Protein AF-A0A9Q1C3Z5-F1 (afdb_monomer)

Solvent-accessible surface area (backbone atoms only — not comparable to full-atom values): 5203 Å² total; per-residue (Å²): 106,76,56,62,78,66,67,50,50,60,49,56,49,10,46,51,52,60,72,69,42,57,72,76,60,36,54,52,57,74,78,40,56,78,72,48,53,44,32,38,68,56,47,52,51,54,47,43,58,74,71,25,68,75,56,48,49,57,53,51,52,52,51,59,71,70,56,75,88,55,100,84,64,58,66,70,58,52,55,48,50,65,68,62,71,70,129

Organism: Holothuria leucospilota (NCBI:txid206669)

Mean predicted aligned error: 12.81 Å

pLDDT: mean 71.3, std 8.31, range [44.75, 84.06]

Secondary structure (DSSP, 8-state):
-HHHHTT--HHHHHHHHHHH--HHHHHHHHHS-TTGGG-HHHHHHHHHHHHSHHHHHHHHHHHHHH-PPPTT--HHHHHHHHHH---

Radius of gyration: 18.58 Å; Cα contacts (8 Å, |Δi|>4): 39; chains: 1; bounding box: 46×20×50 Å

Structure (mmCIF, N/CA/C/O backbone):
data_AF-A0A9Q1C3Z5-F1
#
_entry.id   AF-A0A9Q1C3Z5-F1
#
loop_
_atom_site.group_PDB
_atom_site.id
_atom_site.type_symbol
_atom_site.label_atom_id
_atom_site.label_alt_id
_atom_site.label_comp_id
_atom_site.label_asym_id
_atom_site.label_entity_id
_atom_site.label_seq_id
_atom_site.pdbx_PDB_ins_code
_atom_site.Cartn_x
_atom_site.Cartn_y
_atom_site.Cartn_z
_atom_site.occupancy
_atom_site.B_iso_or_equiv
_atom_site.auth_seq_id
_atom_site.auth_comp_id
_atom_site.auth_asym_id
_atom_site.auth_atom_id
_atom_site.pdbx_PDB_model_num
ATOM 1 N N . MET A 1 1 ? 14.441 1.109 -1.659 1.00 55.44 1 MET A N 1
ATOM 2 C CA . MET A 1 1 ? 15.603 0.196 -1.550 1.00 55.44 1 MET A CA 1
ATOM 3 C C . MET A 1 1 ? 15.672 -0.890 -2.621 1.00 55.44 1 MET A C 1
ATOM 5 O O . MET A 1 1 ? 16.440 -0.685 -3.545 1.00 55.44 1 MET A O 1
ATOM 9 N N . ILE A 1 2 ? 14.907 -1.998 -2.597 1.00 71.69 2 ILE A N 1
ATOM 10 C CA . ILE A 1 2 ? 15.108 -3.114 -3.569 1.00 71.69 2 ILE A CA 1
ATOM 11 C C . ILE A 1 2 ? 14.969 -2.666 -5.039 1.00 71.69 2 ILE A C 1
ATOM 13 O O . ILE A 1 2 ? 15.793 -3.016 -5.880 1.00 71.69 2 ILE A O 1
ATOM 17 N N . ALA A 1 3 ? 13.966 -1.842 -5.350 1.00 72.19 3 ALA A N 1
ATOM 18 C CA . ALA A 1 3 ? 13.740 -1.338 -6.707 1.00 72.19 3 ALA A CA 1
ATOM 19 C C . ALA A 1 3 ? 14.789 -0.309 -7.177 1.00 72.19 3 ALA A C 1
ATOM 21 O O . ALA A 1 3 ? 15.011 -0.157 -8.375 1.00 72.19 3 ALA A O 1
ATOM 22 N N . GLU A 1 4 ? 15.422 0.413 -6.251 1.00 72.50 4 GLU A N 1
ATOM 23 C CA . GLU A 1 4 ? 16.475 1.394 -6.558 1.00 72.50 4 GLU A CA 1
ATOM 24 C C . GLU A 1 4 ? 17.814 0.694 -6.767 1.00 72.50 4 GLU A C 1
ATOM 26 O O . GLU A 1 4 ? 18.505 0.980 -7.741 1.00 72.50 4 GLU A O 1
ATOM 31 N N . LEU A 1 5 ? 18.121 -0.291 -5.916 1.00 79.00 5 LEU A N 1
ATOM 32 C CA . LEU A 1 5 ? 19.326 -1.113 -6.004 1.00 79.00 5 LEU A CA 1
ATOM 33 C C . LEU A 1 5 ? 19.412 -1.846 -7.352 1.00 79.00 5 LEU A C 1
ATOM 35 O O . LEU A 1 5 ? 20.476 -1.934 -7.952 1.00 79.00 5 LEU A O 1
ATOM 39 N N . ASN A 1 6 ? 18.266 -2.314 -7.855 1.00 79.75 6 ASN A N 1
ATOM 40 C CA . ASN A 1 6 ? 18.169 -3.039 -9.120 1.00 79.75 6 ASN A CA 1
ATOM 41 C C . ASN A 1 6 ? 17.835 -2.151 -10.333 1.00 79.75 6 ASN A C 1
ATOM 43 O O . ASN A 1 6 ? 17.530 -2.678 -11.402 1.00 79.75 6 ASN A O 1
ATOM 47 N N . ARG A 1 7 ? 17.833 -0.816 -10.183 1.00 83.00 7 ARG A N 1
ATOM 48 C CA . ARG A 1 7 ? 17.475 0.142 -11.252 1.00 83.00 7 ARG A CA 1
ATOM 49 C C . ARG A 1 7 ? 16.163 -0.211 -11.970 1.00 83.00 7 ARG A C 1
ATOM 51 O O . ARG A 1 7 ? 16.047 -0.092 -13.187 1.00 83.00 7 ARG A O 1
ATOM 58 N N . TRP A 1 8 ? 15.163 -0.673 -11.221 1.00 84.06 8 TRP A N 1
ATOM 59 C CA . TRP A 1 8 ? 13.898 -1.106 -11.805 1.00 84.06 8 TRP A CA 1
ATOM 60 C C . TRP A 1 8 ? 13.159 0.061 -12.449 1.00 84.06 8 TRP A C 1
ATOM 62 O O . TRP A 1 8 ? 12.882 1.070 -11.787 1.00 84.06 8 TRP A O 1
ATOM 72 N N . THR A 1 9 ? 12.778 -0.135 -13.712 1.00 84.00 9 THR A N 1
ATOM 73 C CA . THR A 1 9 ? 11.845 0.728 -14.436 1.00 84.00 9 THR A CA 1
ATOM 74 C C . THR A 1 9 ? 10.479 0.731 -13.748 1.00 84.00 9 THR A C 1
ATOM 76 O O . THR A 1 9 ? 10.162 -0.145 -12.935 1.00 84.00 9 THR A O 1
ATOM 79 N N . GLN A 1 10 ? 9.638 1.713 -14.073 1.00 79.88 10 GLN A N 1
ATOM 80 C CA . GLN A 1 10 ? 8.277 1.772 -13.530 1.00 79.88 10 GLN A CA 1
ATOM 81 C C . GLN A 1 10 ? 7.461 0.516 -13.858 1.00 79.88 10 GLN A C 1
ATOM 83 O O . GLN A 1 10 ? 6.680 0.055 -13.029 1.00 79.88 10 GLN A O 1
ATOM 88 N N . GLU A 1 11 ? 7.696 -0.086 -15.020 1.00 78.88 11 GLU A N 1
ATOM 89 C CA . GLU A 1 11 ? 7.049 -1.329 -15.442 1.00 78.88 11 GLU A CA 1
ATOM 90 C C . GLU A 1 11 ? 7.494 -2.518 -14.585 1.00 78.88 11 GLU A C 1
ATOM 92 O O . GLU A 1 11 ? 6.650 -3.281 -14.118 1.00 78.88 11 GLU A O 1
ATOM 97 N N . ASN A 1 12 ? 8.794 -2.632 -14.283 1.00 81.75 12 ASN A N 1
ATOM 98 C CA . ASN A 1 12 ? 9.315 -3.674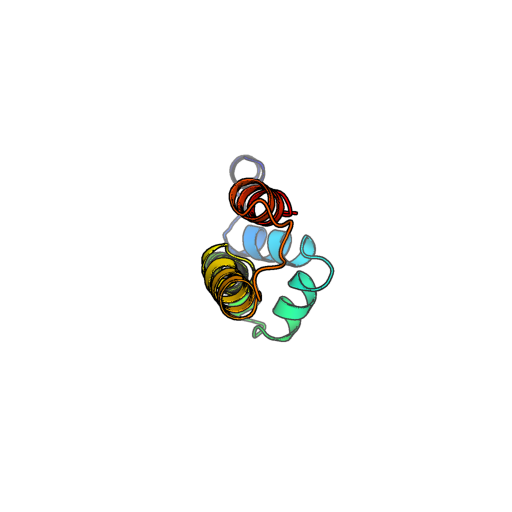 -13.392 1.00 81.75 12 ASN A CA 1
ATOM 99 C C . ASN A 1 12 ? 8.730 -3.543 -11.980 1.00 81.75 12 ASN A C 1
ATOM 101 O O . ASN A 1 12 ? 8.346 -4.537 -11.366 1.00 81.75 12 ASN A O 1
ATOM 105 N N . ARG A 1 13 ? 8.599 -2.309 -11.477 1.00 82.81 13 ARG A N 1
ATOM 106 C CA . ARG A 1 13 ? 7.964 -2.029 -10.179 1.00 82.81 13 ARG A CA 1
ATOM 107 C C . ARG A 1 13 ? 6.480 -2.387 -10.186 1.00 82.81 13 ARG A C 1
ATOM 109 O O . ARG A 1 13 ? 6.003 -2.981 -9.222 1.00 82.81 13 ARG A O 1
ATOM 116 N N . ALA A 1 14 ? 5.759 -2.051 -11.256 1.00 80.75 14 ALA A N 1
ATOM 117 C CA . ALA A 1 14 ? 4.341 -2.368 -11.414 1.00 80.75 14 ALA A CA 1
ATOM 118 C C . ALA A 1 14 ? 4.099 -3.879 -11.466 1.00 80.75 14 ALA A C 1
ATOM 120 O O . ALA A 1 14 ? 3.230 -4.389 -10.762 1.00 80.75 14 ALA A O 1
ATOM 121 N N . LEU A 1 15 ? 4.906 -4.598 -12.248 1.00 81.31 15 LEU A N 1
ATOM 122 C CA . LEU A 1 15 ? 4.813 -6.045 -12.376 1.00 81.31 15 LEU A CA 1
ATOM 123 C C . LEU A 1 15 ? 5.134 -6.733 -11.049 1.00 81.31 15 LEU A C 1
ATOM 125 O O . LEU A 1 15 ? 4.360 -7.572 -10.591 1.00 81.31 15 LEU A O 1
ATOM 129 N N . TYR A 1 16 ? 6.220 -6.326 -10.389 1.00 83.62 16 TYR A N 1
ATOM 130 C CA . TYR A 1 16 ? 6.585 -6.867 -9.085 1.00 83.62 16 TYR A CA 1
ATOM 131 C C . TYR A 1 16 ? 5.490 -6.613 -8.043 1.00 83.62 16 TYR A C 1
ATOM 133 O O . TYR A 1 16 ? 5.085 -7.535 -7.331 1.00 83.62 16 TYR A O 1
ATOM 141 N N . LEU A 1 17 ? 4.943 -5.394 -8.001 1.00 81.19 17 LEU A N 1
ATOM 142 C CA . LEU A 1 17 ? 3.823 -5.054 -7.130 1.00 81.19 17 LEU A CA 1
ATOM 143 C C . LEU A 1 17 ? 2.623 -5.962 -7.413 1.00 81.19 17 LEU A C 1
ATOM 145 O O . LEU A 1 17 ? 2.131 -6.599 -6.490 1.00 81.19 17 LEU A O 1
ATOM 149 N N . ALA A 1 18 ? 2.209 -6.092 -8.676 1.00 79.44 18 ALA A N 1
ATOM 150 C CA . ALA A 1 18 ? 1.083 -6.932 -9.075 1.00 79.44 18 ALA A CA 1
ATOM 151 C C . ALA A 1 18 ? 1.284 -8.411 -8.695 1.00 79.44 18 ALA A C 1
ATOM 153 O O . ALA A 1 18 ? 0.362 -9.049 -8.191 1.00 79.44 18 ALA A O 1
ATOM 154 N N . THR A 1 19 ? 2.492 -8.952 -8.877 1.00 80.62 19 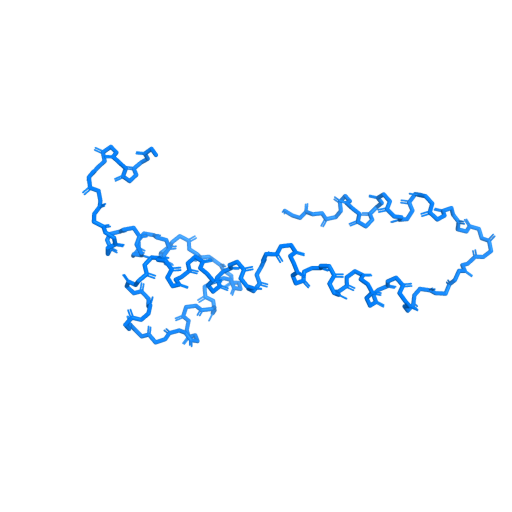THR A N 1
ATOM 155 C CA . THR A 1 19 ? 2.818 -10.338 -8.487 1.00 80.62 19 THR A CA 1
ATOM 156 C C . THR A 1 19 ? 2.858 -10.542 -6.971 1.00 80.62 19 THR A C 1
ATOM 158 O O . THR A 1 19 ? 2.598 -11.643 -6.492 1.00 80.62 19 THR A O 1
ATOM 161 N N . SER A 1 20 ? 3.137 -9.482 -6.209 1.00 82.19 20 SER A N 1
ATOM 162 C CA . SER A 1 20 ? 3.198 -9.526 -4.746 1.00 82.19 20 SER A CA 1
ATOM 163 C C . SER A 1 20 ? 1.817 -9.429 -4.084 1.00 82.19 20 SER A C 1
ATOM 165 O O . SER A 1 20 ? 1.686 -9.749 -2.901 1.00 82.19 20 SER A O 1
ATOM 167 N N . LEU A 1 21 ? 0.775 -9.008 -4.816 1.00 82.06 21 LEU A N 1
ATOM 168 C CA . LEU A 1 21 ? -0.583 -8.902 -4.278 1.00 82.06 21 LEU A CA 1
ATOM 169 C C . LEU A 1 21 ? -1.221 -10.284 -4.080 1.00 82.06 21 LEU A C 1
ATOM 171 O O . LEU A 1 21 ? -1.173 -11.160 -4.944 1.00 82.06 21 LEU A O 1
ATOM 175 N N . LYS A 1 22 ? -1.896 -10.459 -2.940 1.00 79.75 22 LYS A N 1
ATOM 176 C CA . LYS A 1 22 ? -2.607 -11.691 -2.567 1.00 79.75 22 LYS A CA 1
ATOM 177 C C . LYS A 1 22 ? -4.043 -11.384 -2.133 1.00 79.75 22 LYS A C 1
ATOM 179 O O . LYS A 1 22 ? -4.373 -10.245 -1.803 1.00 79.75 22 LYS A O 1
ATOM 184 N N . GLY A 1 23 ? -4.904 -12.403 -2.151 1.00 80.75 23 GLY A N 1
ATOM 185 C CA . GLY A 1 23 ? -6.290 -12.303 -1.676 1.00 80.75 23 GLY A CA 1
ATOM 186 C C . GLY A 1 23 ? -7.093 -11.193 -2.364 1.00 80.75 23 GLY A C 1
ATOM 187 O O . GLY A 1 23 ? -7.058 -11.054 -3.587 1.00 80.75 23 GLY A O 1
ATOM 188 N N . GLN A 1 24 ? -7.787 -10.373 -1.570 1.00 74.00 24 GLN A N 1
ATOM 189 C CA . GLN A 1 24 ? -8.643 -9.280 -2.054 1.00 74.00 24 GLN A CA 1
ATOM 190 C C . GLN A 1 24 ? -7.882 -8.217 -2.864 1.00 74.00 24 GLN A C 1
ATOM 192 O O . GLN A 1 24 ? -8.436 -7.619 -3.786 1.00 74.00 24 GLN A O 1
ATOM 1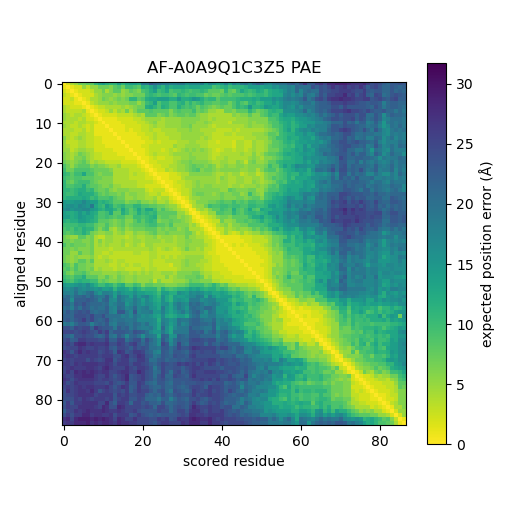97 N N . ALA A 1 25 ? -6.592 -8.014 -2.582 1.00 77.31 25 ALA A N 1
ATOM 198 C CA . ALA A 1 25 ? -5.766 -7.090 -3.353 1.00 77.31 25 ALA A CA 1
ATOM 199 C C . ALA A 1 25 ? -5.429 -7.640 -4.749 1.00 77.31 25 ALA A C 1
ATOM 201 O O . ALA A 1 25 ? -5.316 -6.874 -5.701 1.00 77.31 25 ALA A O 1
ATOM 202 N N . ARG A 1 26 ? -5.334 -8.967 -4.906 1.00 77.44 26 ARG A N 1
ATOM 203 C CA . ARG A 1 26 ? -5.174 -9.600 -6.223 1.00 77.44 26 ARG A CA 1
ATOM 204 C C . ARG A 1 26 ? -6.457 -9.510 -7.049 1.00 77.44 26 ARG A C 1
ATOM 206 O O . ARG A 1 26 ? -6.369 -9.307 -8.251 1.00 77.44 26 ARG A O 1
ATOM 213 N N . ALA A 1 27 ? -7.630 -9.595 -6.418 1.00 76.38 27 ALA A N 1
ATOM 214 C CA . ALA A 1 27 ? -8.910 -9.404 -7.106 1.00 76.38 27 ALA A CA 1
ATOM 215 C C . ALA A 1 27 ? -9.040 -7.993 -7.708 1.00 76.38 27 ALA A C 1
ATOM 217 O O . ALA A 1 27 ? -9.589 -7.839 -8.793 1.00 76.38 27 ALA A O 1
ATOM 218 N N . LEU A 1 28 ? -8.447 -6.975 -7.067 1.00 74.38 28 LEU A N 1
ATOM 219 C CA . LEU A 1 28 ? -8.362 -5.624 -7.634 1.00 74.38 28 LEU A CA 1
ATOM 220 C C . LEU A 1 28 ? -7.604 -5.596 -8.973 1.00 74.38 28 LEU A C 1
ATOM 222 O O . LEU A 1 28 ? -7.923 -4.784 -9.829 1.00 74.38 28 LEU A O 1
ATOM 226 N N . LEU A 1 29 ? -6.623 -6.480 -9.188 1.00 70.88 29 LEU A N 1
ATOM 227 C CA . LEU A 1 29 ? -5.909 -6.556 -10.469 1.00 70.88 29 LEU A CA 1
ATOM 228 C C . LEU A 1 29 ? -6.780 -7.098 -11.605 1.00 70.88 29 LEU A C 1
ATOM 230 O O . LEU A 1 29 ? -6.483 -6.808 -12.762 1.00 70.88 29 LEU A O 1
ATOM 234 N N . SER A 1 30 ? -7.814 -7.882 -11.291 1.00 68.88 30 SER A N 1
ATOM 235 C CA . SER A 1 30 ? -8.774 -8.379 -12.282 1.00 68.88 30 SER A CA 1
ATOM 236 C C . SER A 1 30 ? -9.736 -7.281 -12.743 1.00 68.88 30 SER A C 1
ATOM 238 O O . SER A 1 30 ? -10.094 -7.266 -13.915 1.00 68.88 30 SER A O 1
ATOM 240 N N . ASP A 1 31 ? -10.080 -6.338 -11.859 1.00 66.19 31 ASP A N 1
ATOM 241 C CA . ASP A 1 31 ? -10.914 -5.162 -12.171 1.00 66.19 31 ASP A CA 1
ATOM 242 C C . ASP A 1 31 ? -10.156 -4.061 -12.933 1.00 66.19 31 ASP A C 1
ATOM 244 O O . ASP A 1 31 ? -10.756 -3.138 -13.484 1.00 66.19 31 ASP A O 1
ATOM 248 N N . VAL A 1 32 ? -8.822 -4.111 -12.946 1.00 66.69 32 VAL A N 1
ATOM 249 C CA . VAL A 1 32 ? -7.980 -3.062 -13.526 1.00 66.69 32 VAL A CA 1
ATOM 250 C C . VAL A 1 32 ? -7.458 -3.503 -14.900 1.00 66.69 32 VAL A C 1
ATOM 252 O O . VAL A 1 32 ? -6.739 -4.501 -15.027 1.00 66.69 32 VAL A O 1
ATOM 255 N N . ASP A 1 33 ? -7.786 -2.720 -15.937 1.00 66.56 33 ASP A N 1
ATOM 256 C CA . ASP A 1 33 ? -7.350 -2.940 -17.325 1.00 66.56 33 ASP A CA 1
ATOM 257 C C . ASP A 1 33 ? -5.855 -3.271 -17.435 1.00 66.56 33 ASP A C 1
ATOM 259 O O . ASP A 1 33 ? -5.014 -2.715 -16.719 1.00 66.56 33 ASP A O 1
ATOM 263 N N . GLY A 1 34 ? -5.494 -4.133 -18.393 1.00 65.69 34 GLY A N 1
ATOM 264 C CA . GLY A 1 34 ? -4.112 -4.591 -18.600 1.00 65.69 34 GLY A CA 1
ATOM 265 C C . GLY A 1 34 ? -3.081 -3.464 -18.761 1.00 65.69 34 GLY A C 1
ATOM 266 O O . GLY A 1 34 ? -1.934 -3.619 -18.345 1.00 65.69 34 GLY A O 1
ATOM 267 N N . VAL A 1 35 ? -3.499 -2.305 -19.281 1.00 64.38 35 VAL A N 1
ATOM 268 C CA . VAL A 1 35 ? -2.665 -1.096 -19.411 1.00 64.38 35 VAL A CA 1
ATOM 269 C C . VAL A 1 35 ? -2.403 -0.444 -18.048 1.00 64.38 35 VAL A C 1
ATOM 271 O O . VAL A 1 35 ? -1.275 -0.065 -17.737 1.00 64.38 35 VAL A O 1
ATOM 274 N N . ARG A 1 36 ? -3.420 -0.374 -17.183 1.00 63.75 36 ARG A N 1
ATOM 275 C CA . ARG A 1 36 ? -3.307 0.198 -15.834 1.00 63.75 36 ARG A CA 1
ATOM 276 C C . ARG A 1 36 ? -2.509 -0.707 -14.891 1.00 63.75 36 ARG A C 1
ATOM 278 O O . ARG A 1 36 ? -1.824 -0.193 -14.013 1.00 63.75 36 ARG A O 1
ATOM 285 N N . ARG A 1 37 ? -2.491 -2.024 -15.133 1.00 65.69 37 ARG A N 1
ATOM 286 C CA . ARG A 1 37 ? -1.622 -2.984 -14.421 1.00 65.69 37 ARG A CA 1
ATOM 287 C C . ARG A 1 37 ? -0.122 -2.763 -14.639 1.00 65.69 37 ARG A C 1
ATOM 289 O O . ARG A 1 37 ? 0.670 -3.199 -13.813 1.00 65.69 37 ARG A O 1
ATOM 296 N N . ARG A 1 38 ? 0.283 -2.084 -15.716 1.00 69.50 38 ARG A N 1
ATOM 297 C CA . ARG A 1 38 ? 1.692 -1.721 -15.970 1.00 69.50 38 ARG A CA 1
ATOM 298 C C . ARG A 1 38 ? 2.062 -0.341 -15.425 1.00 69.50 38 ARG A C 1
ATOM 300 O O . ARG A 1 38 ? 3.230 0.032 -15.431 1.00 69.50 38 ARG A O 1
ATOM 307 N N . ASN A 1 39 ? 1.081 0.406 -14.919 1.00 78.81 39 ASN A N 1
ATOM 308 C CA . ASN A 1 39 ? 1.289 1.711 -14.317 1.00 78.81 39 ASN A CA 1
ATOM 309 C C . ASN A 1 39 ? 1.396 1.571 -12.793 1.00 78.81 39 ASN A C 1
ATOM 311 O O . ASN A 1 39 ? 0.393 1.425 -12.092 1.00 78.81 39 ASN A O 1
ATOM 315 N N . PHE A 1 40 ? 2.626 1.650 -12.281 1.00 76.25 40 PHE A N 1
ATOM 316 C CA . PHE A 1 40 ? 2.912 1.541 -10.850 1.00 76.25 40 PHE A CA 1
ATOM 317 C C . PHE A 1 40 ? 2.119 2.561 -10.020 1.00 76.25 40 PHE A C 1
ATOM 319 O O . PHE A 1 40 ? 1.494 2.200 -9.025 1.00 76.25 40 PHE A O 1
ATOM 326 N N . THR A 1 41 ? 2.072 3.819 -10.462 1.00 77.75 41 THR A N 1
ATOM 327 C CA . THR A 1 41 ? 1.337 4.887 -9.772 1.00 77.75 41 THR A CA 1
ATOM 328 C C . THR A 1 41 ? -0.165 4.612 -9.758 1.00 77.75 41 THR A C 1
ATOM 330 O O . THR A 1 41 ? -0.810 4.772 -8.726 1.00 77.75 41 THR A O 1
ATOM 333 N N . GLY A 1 42 ? -0.721 4.140 -10.877 1.00 77.31 42 GLY A N 1
ATOM 334 C CA . GLY A 1 42 ? -2.134 3.767 -10.973 1.00 77.31 42 GLY A CA 1
ATOM 335 C C . GLY A 1 42 ? -2.511 2.6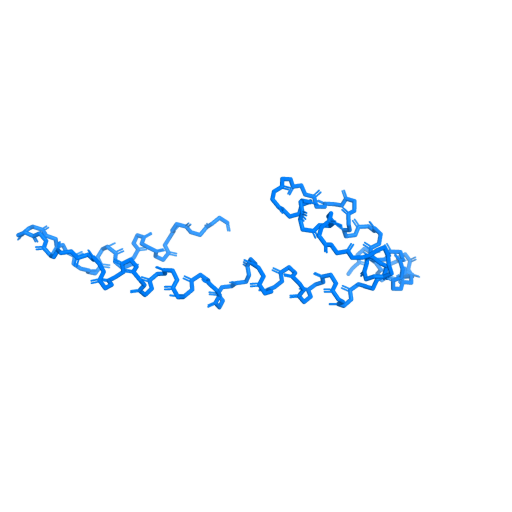36 -10.013 1.00 77.31 42 GLY A C 1
ATOM 336 O O . GLY A 1 42 ? -3.520 2.735 -9.314 1.00 77.31 42 GLY A O 1
ATOM 337 N N . LEU A 1 43 ? -1.670 1.602 -9.920 1.00 77.19 43 LEU A N 1
ATOM 338 C CA . LEU A 1 43 ? -1.854 0.496 -8.977 1.00 77.19 43 LEU A CA 1
ATOM 339 C C . LEU A 1 43 ? -1.790 0.959 -7.521 1.00 77.19 43 LEU A C 1
ATOM 341 O 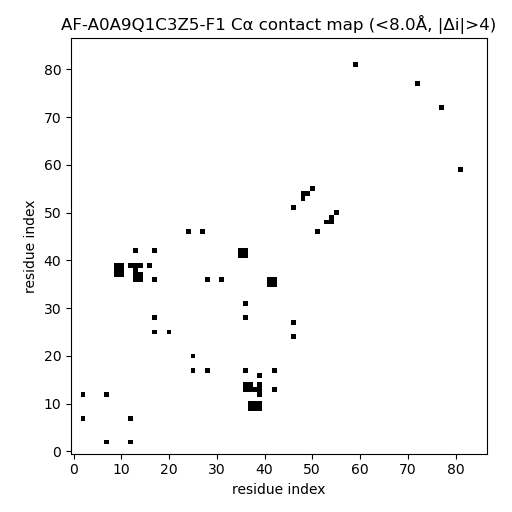O . LEU A 1 43 ? -2.658 0.600 -6.727 1.00 77.19 43 LEU A O 1
ATOM 345 N N . VAL A 1 44 ? -0.799 1.781 -7.168 1.00 81.94 44 VAL A N 1
ATOM 346 C CA . VAL A 1 44 ? -0.664 2.322 -5.808 1.00 81.94 44 VAL A CA 1
ATOM 347 C C . VAL A 1 44 ? -1.873 3.178 -5.438 1.00 81.94 44 VAL A C 1
ATOM 349 O O . VAL A 1 44 ? -2.395 3.040 -4.334 1.00 81.94 44 VAL A O 1
ATOM 352 N N . THR A 1 45 ? -2.360 4.024 -6.346 1.00 81.12 45 THR A N 1
ATOM 353 C CA . THR A 1 45 ? -3.552 4.849 -6.105 1.00 81.12 45 THR A CA 1
ATOM 354 C C . THR A 1 45 ? -4.806 3.995 -5.940 1.00 81.12 45 THR A C 1
ATOM 356 O O . THR A 1 45 ? -5.563 4.211 -4.999 1.00 81.12 45 THR A O 1
ATOM 359 N N . ALA A 1 46 ? -5.017 2.985 -6.788 1.00 77.62 46 ALA A N 1
ATOM 360 C CA . ALA A 1 46 ? -6.164 2.085 -6.663 1.00 77.62 46 ALA A CA 1
ATOM 361 C C . ALA A 1 46 ? -6.138 1.301 -5.338 1.00 77.62 46 ALA A C 1
ATOM 363 O O . ALA A 1 46 ? -7.163 1.177 -4.666 1.00 77.62 46 ALA A O 1
ATOM 364 N N . LEU A 1 47 ? -4.956 0.829 -4.926 1.00 79.06 47 LEU A N 1
ATOM 365 C CA . LEU A 1 47 ? -4.762 0.164 -3.638 1.00 79.06 47 LEU A CA 1
ATOM 366 C C . LEU A 1 47 ? -5.016 1.112 -2.465 1.00 79.06 47 LEU A C 1
ATOM 368 O O . LEU A 1 47 ? -5.719 0.737 -1.534 1.00 79.06 47 LEU A O 1
ATOM 372 N N . LYS A 1 48 ? -4.503 2.346 -2.516 1.00 79.44 48 LYS A N 1
ATOM 373 C CA . LYS A 1 48 ? -4.756 3.365 -1.487 1.00 79.44 48 LYS A CA 1
ATOM 374 C C . LYS A 1 48 ? -6.221 3.764 -1.412 1.00 79.44 48 LYS A C 1
ATOM 376 O O . LYS A 1 48 ? -6.727 3.959 -0.319 1.00 79.44 48 LYS A O 1
ATOM 381 N N . ASN A 1 49 ? -6.917 3.855 -2.536 1.00 75.88 49 ASN A N 1
ATOM 382 C CA . ASN A 1 49 ? -8.344 4.138 -2.511 1.00 75.88 49 ASN A CA 1
ATOM 383 C C . ASN A 1 49 ? -9.091 2.971 -1.865 1.00 75.88 49 ASN A C 1
ATOM 385 O O . ASN A 1 49 ? -9.875 3.181 -0.955 1.00 75.88 49 ASN A O 1
ATOM 389 N N . ARG A 1 50 ? -8.829 1.724 -2.262 1.00 73.94 50 ARG A N 1
ATOM 390 C CA . ARG A 1 50 ? -9.603 0.583 -1.752 1.00 73.94 50 ARG A CA 1
ATOM 391 C C . ARG A 1 50 ? -9.257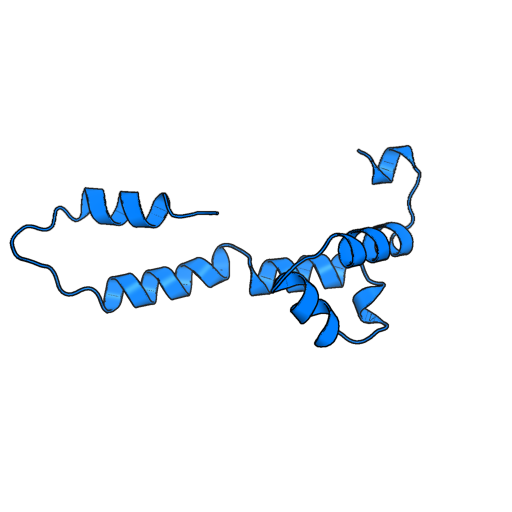 0.172 -0.318 1.00 73.94 50 ARG A C 1
ATOM 393 O O . ARG A 1 50 ? -10.155 -0.198 0.427 1.00 73.94 50 ARG A O 1
ATOM 400 N N . PHE A 1 51 ? -7.981 0.220 0.053 1.00 72.62 51 PHE A N 1
ATOM 401 C CA . PHE A 1 51 ? -7.468 -0.282 1.334 1.00 72.62 51 PHE A CA 1
ATOM 402 C C . PHE A 1 51 ? -6.869 0.810 2.221 1.00 72.62 51 PHE A C 1
ATOM 404 O O . PHE A 1 51 ? -6.397 0.519 3.315 1.00 72.62 51 PHE A O 1
ATOM 411 N N . GLY A 1 52 ? -6.840 2.060 1.762 1.00 72.56 52 GLY A N 1
ATOM 412 C CA . GLY A 1 52 ? -6.294 3.149 2.553 1.00 72.56 52 GLY A CA 1
ATOM 413 C C . GLY A 1 52 ? -7.201 3.531 3.724 1.00 72.56 52 GLY A C 1
ATOM 414 O O . GLY A 1 52 ? -8.426 3.378 3.654 1.00 72.56 52 GLY A O 1
ATOM 415 N N . PRO A 1 53 ? -6.610 4.106 4.783 1.00 64.38 53 PRO A N 1
ATOM 416 C CA . PRO A 1 53 ? -7.315 4.444 6.018 1.00 64.38 53 PRO A CA 1
ATOM 417 C C . PRO A 1 53 ? -8.466 5.438 5.809 1.00 64.38 53 PRO A C 1
ATOM 419 O O . PRO A 1 53 ? -9.431 5.424 6.563 1.00 64.38 53 PRO A O 1
ATOM 422 N N . ALA A 1 54 ? -8.431 6.247 4.744 1.00 63.16 54 ALA A N 1
ATOM 423 C CA . ALA A 1 54 ? -9.508 7.180 4.407 1.00 63.16 54 ALA A CA 1
ATOM 424 C C . ALA A 1 54 ? -10.866 6.486 4.171 1.00 63.16 54 ALA A C 1
ATOM 426 O O . ALA A 1 54 ? -11.896 6.998 4.606 1.00 63.16 54 ALA A O 1
ATOM 427 N N . ASN A 1 55 ? -10.871 5.301 3.550 1.00 59.62 55 ASN A N 1
ATOM 428 C CA . ASN A 1 55 ? -12.095 4.521 3.344 1.00 59.62 55 ASN A CA 1
ATOM 429 C C . ASN A 1 55 ? -12.478 3.683 4.571 1.00 59.62 55 ASN A C 1
ATOM 431 O O . ASN A 1 55 ? -13.648 3.345 4.748 1.00 59.62 55 ASN A O 1
ATOM 435 N N . GLN A 1 56 ? -11.523 3.408 5.460 1.00 63.00 56 GLN A N 1
ATOM 436 C CA . GLN A 1 56 ? -11.804 2.788 6.754 1.00 63.00 56 GLN A CA 1
ATOM 437 C C . GLN A 1 56 ? -12.510 3.778 7.692 1.00 63.00 56 GLN A C 1
ATOM 439 O O . GLN A 1 56 ? -13.434 3.391 8.400 1.00 63.00 56 GLN A O 1
ATOM 444 N N . THR A 1 57 ? -12.175 5.073 7.629 1.00 62.41 57 THR A N 1
ATOM 445 C CA . THR A 1 57 ? -12.833 6.132 8.410 1.00 62.41 57 THR A CA 1
ATOM 446 C C . THR A 1 57 ? -14.350 6.132 8.218 1.00 62.41 57 THR A C 1
ATOM 448 O O . THR A 1 57 ? -15.078 6.136 9.202 1.00 62.41 57 THR A O 1
ATOM 451 N N . GLN A 1 58 ? -14.862 6.059 6.986 1.00 64.50 58 GLN A N 1
ATOM 452 C CA . GLN A 1 58 ? -16.315 6.052 6.747 1.00 64.50 58 GLN A CA 1
ATOM 453 C C . GLN A 1 58 ? -17.011 4.809 7.323 1.00 64.50 58 GLN A C 1
ATOM 455 O O . GLN A 1 58 ? -18.100 4.921 7.885 1.00 64.50 58 GLN A O 1
ATOM 460 N N . LEU A 1 59 ? -16.363 3.643 7.242 1.00 67.12 59 LEU A N 1
ATOM 461 C CA . LEU A 1 59 ? -16.823 2.409 7.885 1.00 67.12 59 LEU A CA 1
ATOM 462 C C . LEU A 1 59 ? -16.866 2.553 9.409 1.00 67.12 59 LEU A C 1
ATOM 464 O O . LEU A 1 59 ? -17.878 2.217 10.018 1.00 67.12 59 LEU A O 1
ATOM 468 N N . TYR A 1 60 ? -15.819 3.108 10.023 1.00 64.25 60 TYR A N 1
ATOM 469 C CA . TYR A 1 60 ? -15.798 3.370 11.463 1.00 64.25 60 TYR A CA 1
ATOM 470 C C . TYR A 1 60 ? -16.859 4.387 11.880 1.00 64.25 60 TYR A C 1
ATOM 472 O O . TYR A 1 60 ? -17.534 4.182 12.884 1.00 64.25 60 TYR A O 1
ATOM 480 N N . TRP A 1 61 ? -17.069 5.443 11.095 1.00 65.69 61 TRP A N 1
ATOM 481 C CA . TRP A 1 61 ? -18.147 6.405 11.324 1.00 65.69 61 TRP A 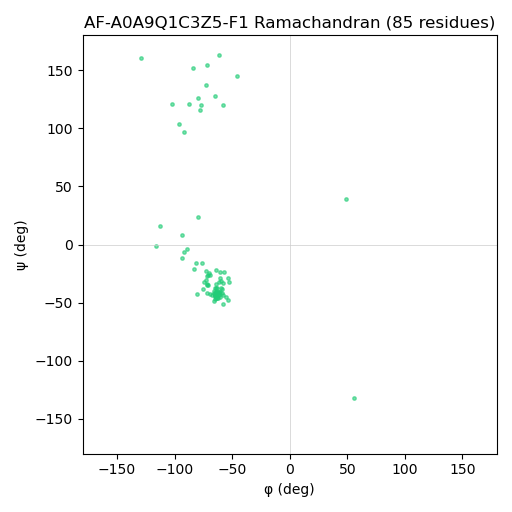CA 1
ATOM 482 C C . TRP A 1 61 ? -19.526 5.747 11.247 1.00 65.69 61 TRP A C 1
ATOM 484 O O . TRP A 1 61 ? -20.384 6.040 12.077 1.00 65.69 61 TRP A O 1
ATOM 494 N N . ALA A 1 62 ? -19.746 4.843 10.290 1.00 69.38 62 ALA A N 1
ATOM 495 C CA . ALA A 1 62 ? -20.990 4.087 10.184 1.00 69.38 62 ALA A CA 1
ATOM 496 C C . ALA A 1 62 ? -21.184 3.130 11.375 1.00 69.38 62 ALA A C 1
ATOM 498 O O . ALA A 1 62 ? -22.277 3.061 11.931 1.00 69.38 62 ALA A O 1
ATOM 499 N N . TRP A 1 63 ? -20.127 2.439 11.808 1.00 67.19 63 TRP A N 1
ATOM 500 C CA . TRP A 1 63 ? -20.148 1.583 12.999 1.00 67.19 63 TRP A CA 1
ATOM 501 C C . TRP A 1 63 ? -20.418 2.371 14.279 1.00 67.19 63 TRP A C 1
ATOM 503 O O . TRP A 1 63 ? -21.243 1.960 15.089 1.00 67.19 63 TRP A O 1
ATOM 513 N N . PHE A 1 64 ? -19.775 3.527 14.440 1.00 68.12 64 PHE A N 1
ATOM 514 C CA . PHE A 1 64 ? -19.983 4.406 15.584 1.00 68.12 64 PHE A CA 1
ATOM 515 C C . PHE A 1 64 ? -21.408 4.969 15.612 1.00 68.12 64 PHE A C 1
ATOM 517 O O . PHE A 1 64 ? -22.051 4.950 16.655 1.00 68.12 64 PHE A O 1
ATOM 524 N N . LYS A 1 65 ? -21.941 5.408 14.463 1.00 72.06 65 LYS A N 1
ATOM 525 C CA . LYS A 1 65 ? -23.326 5.898 14.362 1.00 72.06 65 LYS A CA 1
ATOM 526 C C . LYS A 1 65 ? -24.374 4.823 14.651 1.00 72.06 65 LYS A C 1
ATOM 528 O O . LYS A 1 65 ? -25.426 5.152 15.186 1.00 72.06 65 LYS A O 1
ATOM 533 N N . ASN A 1 66 ? -24.101 3.570 14.290 1.00 70.50 66 ASN A N 1
ATOM 534 C CA . ASN A 1 66 ? -25.020 2.451 14.509 1.00 70.50 66 ASN A CA 1
ATOM 535 C C . ASN A 1 66 ? -24.830 1.755 15.869 1.00 70.50 66 ASN A C 1
ATOM 537 O O . ASN A 1 66 ? -25.594 0.847 16.199 1.00 70.50 66 ASN A O 1
ATOM 541 N N . LYS A 1 67 ? -23.837 2.154 16.676 1.00 67.31 67 LYS A N 1
ATOM 542 C CA . LYS A 1 67 ? -23.631 1.612 18.024 1.00 67.31 67 LYS A CA 1
ATOM 543 C C . LYS A 1 67 ? -24.635 2.233 19.000 1.00 67.31 67 LYS A C 1
ATOM 545 O O . LYS A 1 67 ? -24.595 3.428 19.282 1.00 67.31 67 LYS A O 1
ATOM 550 N N . VAL A 1 68 ? -25.513 1.400 19.555 1.00 65.44 68 VAL A N 1
ATOM 551 C CA . VAL A 1 68 ? -26.412 1.778 20.655 1.00 65.44 68 VAL A CA 1
ATOM 552 C C . VAL A 1 68 ? -25.690 1.537 21.977 1.00 65.44 68 VAL A C 1
ATOM 554 O O . VAL A 1 68 ? -25.288 0.410 22.261 1.00 65.44 68 VAL A O 1
ATOM 557 N N . ARG A 1 69 ? -25.535 2.602 22.774 1.00 62.62 69 ARG A N 1
ATOM 558 C CA . ARG A 1 69 ? -24.834 2.578 24.063 1.00 62.62 69 ARG A CA 1
ATOM 559 C C . ARG A 1 69 ? -25.469 1.558 25.009 1.00 62.62 69 ARG A C 1
ATOM 561 O O . ARG A 1 69 ? -26.636 1.698 25.374 1.00 62.62 69 ARG A O 1
ATOM 568 N N . GLN A 1 70 ? -24.686 0.579 25.445 1.00 71.06 70 GLN A N 1
ATOM 569 C CA . GLN A 1 70 ? -25.108 -0.382 26.467 1.00 71.06 70 GLN A CA 1
ATOM 570 C C . GLN A 1 70 ? -24.880 0.191 27.884 1.00 71.06 70 GLN A C 1
ATOM 572 O O . GLN A 1 70 ? -23.954 0.985 28.078 1.00 71.06 70 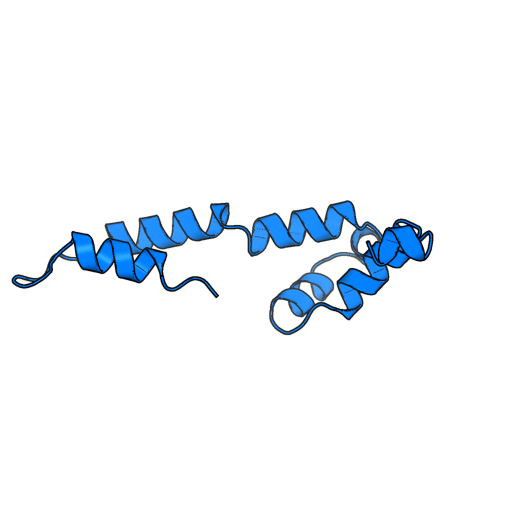GLN A O 1
ATOM 577 N N . PRO A 1 71 ? -25.667 -0.209 28.904 1.00 63.53 71 PRO A N 1
ATOM 578 C CA . PRO A 1 71 ? -25.590 0.360 30.258 1.00 63.53 71 PRO A CA 1
ATOM 579 C C . PRO A 1 71 ? -24.210 0.266 30.934 1.00 63.53 71 PRO A C 1
ATOM 581 O O . PRO A 1 71 ? -23.905 1.081 31.798 1.00 63.53 71 PRO A O 1
ATOM 584 N N . ASN A 1 72 ? -23.370 -0.686 30.513 1.00 70.38 72 ASN A N 1
ATOM 585 C CA . ASN A 1 72 ? -22.035 -0.951 31.066 1.00 70.38 72 ASN A CA 1
ATOM 586 C C . ASN A 1 72 ? -20.879 -0.639 30.093 1.00 70.38 72 ASN A C 1
ATOM 588 O O . ASN A 1 72 ? -19.756 -1.102 30.297 1.00 70.38 72 ASN A O 1
ATOM 592 N N . GLU A 1 73 ? -21.119 0.118 29.019 1.00 63.81 73 GLU A N 1
ATOM 593 C CA . GLU A 1 73 ? -20.060 0.456 28.061 1.00 63.81 73 GLU A CA 1
ATOM 594 C C . GLU A 1 73 ? -19.164 1.601 28.542 1.00 63.81 73 GLU A C 1
ATOM 596 O O . GLU A 1 73 ? -19.619 2.719 28.809 1.00 63.81 73 GLU A O 1
ATOM 601 N N . ASN A 1 74 ? -17.854 1.337 28.559 1.00 72.19 74 ASN A N 1
ATOM 602 C CA . ASN A 1 74 ? -16.832 2.366 28.665 1.00 72.19 74 ASN A CA 1
ATOM 603 C C . ASN A 1 74 ? -16.407 2.808 27.257 1.00 72.19 74 ASN A C 1
A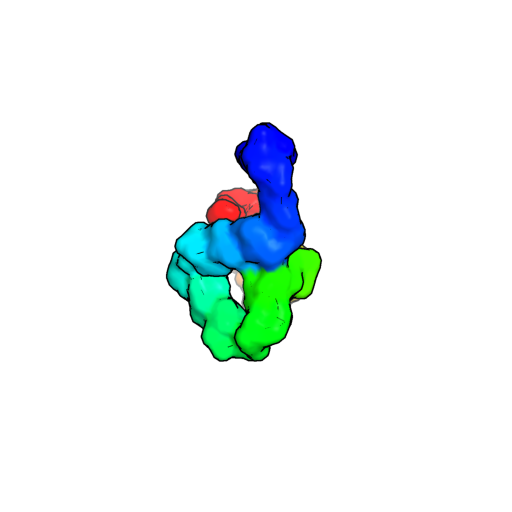TOM 605 O O . ASN A 1 74 ? -15.557 2.186 26.618 1.00 72.19 74 ASN A O 1
ATOM 609 N N . LEU A 1 75 ? -16.999 3.909 26.790 1.00 65.81 75 LEU A N 1
ATOM 610 C CA . LEU A 1 75 ? -16.791 4.466 25.448 1.00 65.81 75 LEU A CA 1
ATOM 611 C C . LEU A 1 75 ? -15.307 4.681 25.101 1.00 65.81 75 LEU A C 1
ATOM 613 O O . LEU A 1 75 ? -14.920 4.507 23.948 1.00 65.81 75 LEU A O 1
ATOM 617 N N . ALA A 1 76 ? -14.462 5.003 26.085 1.00 67.00 76 ALA A N 1
ATOM 618 C CA . ALA A 1 76 ? -13.029 5.186 25.863 1.00 67.00 76 ALA A CA 1
ATOM 619 C C . ALA A 1 76 ? -12.326 3.880 25.447 1.00 67.00 76 ALA A C 1
ATOM 621 O O . ALA A 1 76 ? -11.499 3.886 24.535 1.00 67.00 76 ALA A O 1
ATOM 622 N N . GLN A 1 77 ? -12.693 2.751 26.063 1.00 67.44 77 GLN A N 1
ATOM 623 C CA . GLN A 1 77 ? -12.124 1.437 25.746 1.00 67.44 77 GLN A CA 1
ATOM 624 C C . GLN A 1 77 ? -12.610 0.912 24.394 1.00 67.44 77 GLN A C 1
ATOM 626 O O . GLN A 1 77 ? -11.848 0.267 23.676 1.00 67.44 77 GLN A O 1
ATOM 631 N N . ASP A 1 78 ? -13.852 1.211 24.019 1.00 67.31 78 ASP A N 1
ATOM 632 C CA . ASP A 1 78 ? -14.405 0.815 22.723 1.00 67.31 78 ASP A CA 1
ATOM 633 C C . ASP A 1 78 ? -13.762 1.572 21.562 1.00 67.31 78 ASP A C 1
ATOM 635 O O . ASP A 1 78 ? -13.394 0.960 20.560 1.00 67.31 78 ASP A O 1
ATOM 639 N N . VAL A 1 79 ? -13.551 2.883 21.716 1.00 66.38 79 VAL A N 1
ATOM 640 C CA . VAL A 1 79 ? -12.792 3.686 20.744 1.00 66.38 79 VAL A CA 1
ATOM 641 C C . VAL A 1 79 ? -11.358 3.163 20.621 1.00 66.38 79 VAL A C 1
ATOM 643 O O . VAL A 1 79 ? -10.849 3.017 19.510 1.00 66.38 79 VAL A O 1
ATOM 646 N N . GLN A 1 80 ? -10.723 2.796 21.738 1.00 65.56 80 GLN A N 1
ATOM 647 C CA . GLN A 1 80 ? -9.395 2.179 21.738 1.00 65.56 80 GLN A CA 1
ATOM 648 C C . GLN A 1 80 ? -9.366 0.812 21.040 1.00 65.56 80 GLN A C 1
ATOM 650 O O . GLN A 1 80 ? -8.454 0.549 20.262 1.00 65.56 80 GLN A O 1
ATOM 655 N N . ARG A 1 81 ? -10.356 -0.057 21.270 1.00 66.25 81 ARG A N 1
ATOM 656 C CA . ARG A 1 81 ? -10.457 -1.361 20.591 1.00 66.25 81 ARG A CA 1
ATOM 657 C C . ARG A 1 81 ? -10.671 -1.209 19.090 1.00 66.25 81 ARG A C 1
ATOM 659 O O . ARG A 1 81 ? -10.038 -1.925 18.322 1.00 66.25 81 ARG A O 1
ATOM 666 N N . LEU A 1 82 ? -11.511 -0.261 18.676 1.00 65.12 82 LEU A N 1
ATOM 667 C CA . LEU A 1 82 ? -11.725 0.056 17.262 1.00 65.12 82 LEU A CA 1
ATOM 668 C C . LEU A 1 82 ? -10.441 0.572 16.598 1.00 65.12 82 LEU A C 1
ATOM 670 O O . LEU A 1 82 ? -10.151 0.191 15.467 1.00 65.12 82 LEU A O 1
ATOM 674 N N . ALA A 1 83 ? -9.641 1.365 17.315 1.00 62.25 83 ALA A N 1
ATOM 675 C CA . ALA A 1 83 ? -8.341 1.839 16.844 1.00 62.25 83 ALA A CA 1
ATOM 676 C C . ALA A 1 83 ? -7.246 0.749 16.829 1.00 62.25 83 ALA A C 1
ATOM 678 O O . ALA A 1 83 ? -6.273 0.886 16.095 1.00 62.25 83 ALA A O 1
ATOM 679 N N . MET A 1 84 ? -7.387 -0.322 17.620 1.00 60.22 84 MET A N 1
ATOM 680 C CA . MET A 1 84 ? -6.405 -1.414 17.729 1.00 60.22 84 MET A CA 1
ATOM 681 C C . MET A 1 84 ? -6.672 -2.609 16.796 1.00 60.22 84 MET A C 1
ATOM 683 O O . MET A 1 84 ? -5.793 -3.449 16.640 1.00 60.22 84 MET A O 1
ATOM 687 N N . GLN A 1 85 ? -7.837 -2.702 16.144 1.00 56.53 85 GLN A N 1
ATOM 688 C CA . GLN A 1 85 ? -8.165 -3.773 15.180 1.00 56.53 85 GLN A CA 1
ATOM 689 C C . GLN A 1 85 ? -7.557 -3.567 13.775 1.00 56.53 85 GLN A C 1
ATOM 691 O O . GLN A 1 85 ? -8.072 -4.089 12.788 1.00 56.53 85 GLN A O 1
ATOM 696 N N . VAL A 1 86 ? -6.470 -2.804 13.665 1.00 44.75 86 VAL A N 1
ATOM 697 C CA . VAL A 1 86 ? -5.773 -2.555 12.396 1.00 44.75 86 VAL A CA 1
ATOM 698 C C . VAL A 1 86 ? -4.929 -3.790 12.029 1.00 44.75 86 VAL A C 1
ATOM 700 O O . VAL A 1 86 ? -4.067 -4.158 12.827 1.00 44.75 86 VAL A O 1
ATOM 703 N N . PRO A 1 87 ? -5.158 -4.453 10.876 1.00 45.00 87 PRO A N 1
ATOM 704 C CA . PRO A 1 87 ? -4.235 -5.450 10.331 1.00 45.00 87 PRO A CA 1
ATOM 705 C C . PRO A 1 87 ? -2.982 -4.822 9.705 1.00 45.00 87 PRO A C 1
ATOM 707 O O . PRO A 1 87 ? -3.075 -3.685 9.182 1.00 45.00 87 PRO A O 1
#

Sequence (87 aa):
MIAELNRWTQENRALYLATSLKGQARALLSDVDGVRRRNFTGLVTALKNRFGPANQTQLYWAWFKNKVRQPNENLAQDVQRLAMQVP

Foldseek 3Di:
DVCVVVVNDLQSLLQVVQVPDDDPLVVVVVVDDPVLSSHNVSSVVSCCVVPNVVVVVVVVVVVVVPDDDDPPDDPVVVVVVSVVPDD